Protein AF-A0A382U9W4-F1 (afdb_monomer)

Sequence (63 aa):
MKYSLDRTLGCRISDEWTFKGLKTVILENEFLQIMVLADKGADIYKIVNKKSVSFHNLHIRTI

Structure (mmCIF, N/CA/C/O backbone):
data_AF-A0A382U9W4-F1
#
_entry.id   AF-A0A382U9W4-F1
#
loop_
_atom_site.group_PDB
_atom_site.id
_atom_site.type_symbol
_atom_site.label_atom_id
_atom_site.label_alt_id
_atom_site.label_comp_id
_atom_site.label_asym_id
_atom_site.label_entity_id
_atom_site.label_seq_id
_atom_site.pdbx_PDB_ins_code
_atom_site.Cartn_x
_atom_site.Cartn_y
_atom_site.Cartn_z
_atom_site.occupancy
_atom_site.B_iso_or_equiv
_atom_site.auth_seq_id
_atom_site.auth_comp_id
_atom_site.auth_asym_id
_atom_site.auth_atom_id
_atom_site.pdbx_PDB_model_num
ATOM 1 N N . MET A 1 1 ? 7.532 -31.223 0.748 1.00 45.66 1 M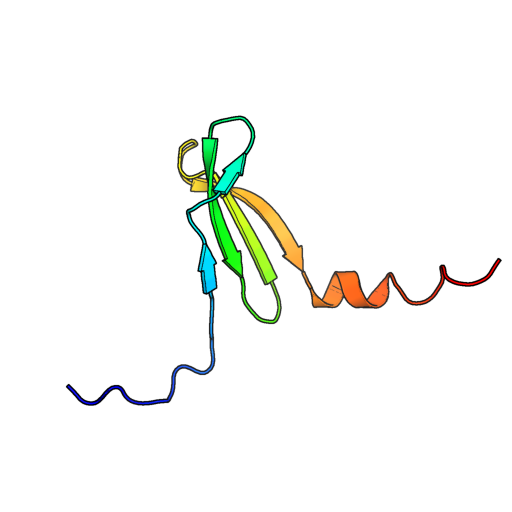ET A N 1
ATOM 2 C CA . MET A 1 1 ? 7.085 -30.205 -0.229 1.00 45.66 1 MET A CA 1
ATOM 3 C C . MET A 1 1 ? 8.319 -29.427 -0.681 1.00 45.66 1 MET A C 1
ATOM 5 O O . MET A 1 1 ? 8.905 -28.733 0.138 1.00 45.66 1 MET A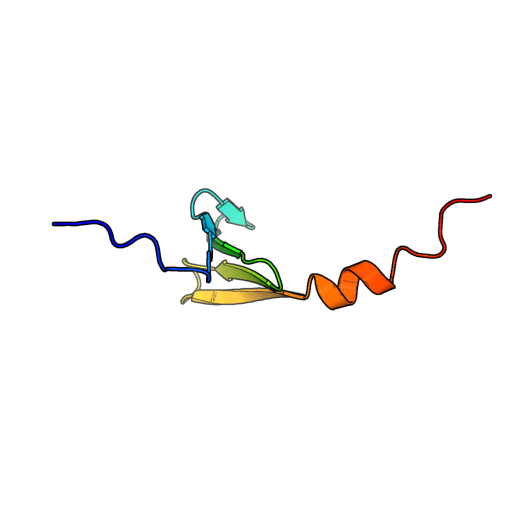 O 1
ATOM 9 N N . LYS A 1 2 ? 8.805 -29.626 -1.914 1.00 40.97 2 LYS A N 1
ATOM 10 C CA . LYS A 1 2 ? 9.943 -28.857 -2.450 1.00 40.97 2 LYS A CA 1
ATOM 11 C C . LYS A 1 2 ? 9.440 -27.452 -2.786 1.00 40.97 2 LYS A C 1
ATOM 13 O 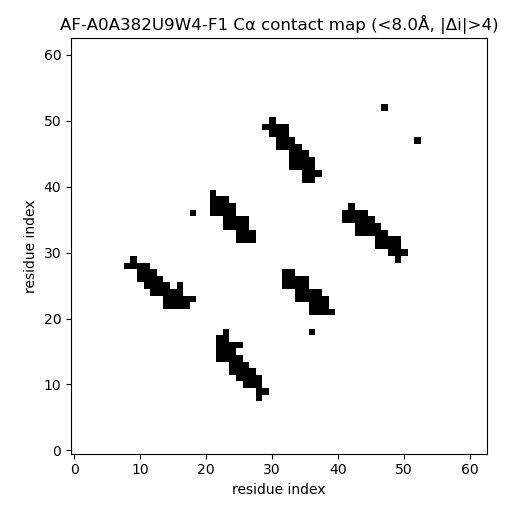O . LYS A 1 2 ? 8.594 -27.319 -3.663 1.00 40.97 2 LYS A O 1
ATOM 18 N N . TYR A 1 3 ? 9.931 -26.432 -2.084 1.00 54.25 3 TYR A N 1
ATOM 19 C CA . TYR A 1 3 ? 9.728 -25.036 -2.469 1.00 54.25 3 TYR A CA 1
ATOM 20 C C . TYR A 1 3 ? 10.503 -24.796 -3.769 1.00 54.25 3 TYR A C 1
ATOM 22 O O . TYR A 1 3 ? 11.715 -24.597 -3.758 1.00 54.25 3 TYR A O 1
ATOM 30 N N . SER A 1 4 ? 9.817 -24.920 -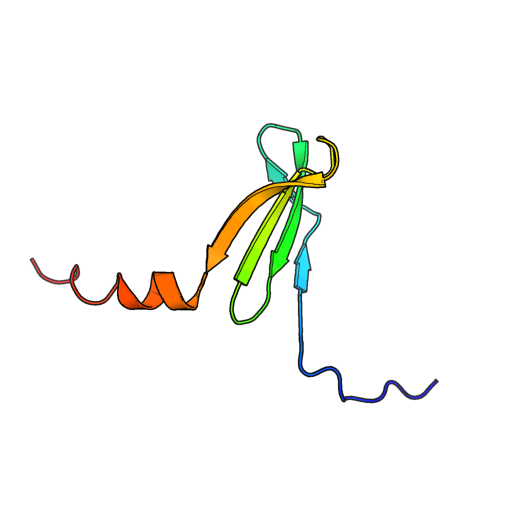4.903 1.00 53.84 4 SER A N 1
ATOM 31 C CA . SER A 1 4 ? 10.363 -24.597 -6.218 1.00 53.84 4 SER A CA 1
ATOM 32 C C . SER A 1 4 ? 10.646 -23.097 -6.285 1.00 53.84 4 SER A C 1
ATOM 34 O O . SER A 1 4 ? 9.741 -22.273 -6.153 1.00 53.84 4 SER A O 1
ATOM 36 N N . LEU A 1 5 ? 11.922 -22.777 -6.468 1.00 55.19 5 LEU A N 1
ATOM 37 C CA . LEU A 1 5 ? 12.539 -21.455 -6.421 1.00 55.19 5 LEU A CA 1
ATOM 38 C C . LEU A 1 5 ? 12.303 -20.647 -7.718 1.00 55.19 5 LEU A C 1
ATOM 40 O O . LEU A 1 5 ? 13.223 -20.024 -8.229 1.00 55.19 5 LEU A O 1
ATOM 44 N N . ASP A 1 6 ? 11.081 -20.678 -8.257 1.00 48.78 6 ASP A N 1
ATOM 45 C CA . ASP A 1 6 ? 10.714 -20.017 -9.523 1.00 48.78 6 ASP A CA 1
ATOM 46 C C . ASP A 1 6 ? 9.404 -19.214 -9.394 1.00 48.78 6 ASP A C 1
ATOM 48 O O . ASP A 1 6 ? 8.386 -19.478 -10.024 1.00 48.78 6 ASP A O 1
ATOM 52 N N . ARG A 1 7 ? 9.390 -18.231 -8.488 1.00 53.12 7 ARG A N 1
ATOM 53 C CA . ARG A 1 7 ? 8.333 -17.206 -8.416 1.00 53.12 7 ARG A CA 1
ATOM 54 C C . ARG A 1 7 ? 8.982 -15.834 -8.581 1.00 53.12 7 ARG A C 1
ATOM 56 O O . ARG A 1 7 ? 9.026 -15.037 -7.648 1.00 53.12 7 ARG A O 1
ATOM 63 N N . THR A 1 8 ? 9.514 -15.548 -9.761 1.00 56.00 8 THR A N 1
ATOM 64 C CA . THR A 1 8 ? 10.113 -14.255 -10.145 1.00 56.00 8 THR A CA 1
ATOM 65 C C . THR A 1 8 ? 9.055 -13.166 -10.384 1.00 56.00 8 THR A C 1
ATOM 67 O O . THR A 1 8 ? 9.090 -12.464 -11.383 1.00 56.00 8 THR A O 1
ATOM 70 N N . LEU A 1 9 ? 8.099 -12.996 -9.461 1.00 59.72 9 LEU A N 1
ATOM 71 C CA . LEU A 1 9 ? 7.140 -11.877 -9.439 1.00 59.72 9 LEU A CA 1
ATOM 72 C C . LEU A 1 9 ? 6.835 -11.499 -7.976 1.00 59.72 9 LEU A C 1
ATOM 74 O O . LEU A 1 9 ? 5.720 -11.658 -7.481 1.00 59.72 9 LEU A O 1
ATOM 78 N N . GLY A 1 10 ? 7.872 -11.075 -7.248 1.00 69.69 10 GLY A N 1
ATOM 79 C CA . GLY A 1 10 ? 7.841 -10.795 -5.810 1.00 69.69 10 GLY A CA 1
ATOM 80 C C . GLY A 1 10 ? 7.024 -9.556 -5.444 1.00 69.69 10 GLY A C 1
ATOM 81 O O . GLY A 1 10 ? 7.587 -8.482 -5.243 1.00 69.69 10 GLY A O 1
ATOM 82 N N . CYS A 1 11 ? 5.705 -9.714 -5.334 1.00 79.44 11 CYS A N 1
ATOM 83 C CA . CYS A 1 11 ? 4.860 -8.765 -4.617 1.00 79.44 11 CYS A CA 1
ATOM 84 C C . CYS A 1 11 ? 5.061 -8.965 -3.107 1.00 79.44 11 CYS A C 1
ATOM 86 O O . CYS A 1 11 ? 4.840 -10.061 -2.587 1.00 79.44 11 CYS A O 1
ATOM 88 N N . ARG A 1 12 ? 5.511 -7.923 -2.412 1.00 86.56 12 ARG A N 1
ATOM 89 C CA . ARG A 1 12 ? 5.594 -7.856 -0.954 1.00 86.56 12 ARG A CA 1
ATOM 90 C C . ARG A 1 12 ? 4.311 -7.242 -0.420 1.00 86.56 12 ARG A C 1
ATOM 92 O O . ARG A 1 12 ? 3.803 -6.273 -0.979 1.00 86.56 12 ARG A O 1
ATOM 99 N N . ILE A 1 13 ? 3.808 -7.828 0.656 1.00 89.06 13 ILE A N 1
ATOM 100 C CA . ILE A 1 13 ? 2.597 -7.387 1.336 1.00 89.06 13 ILE A CA 1
ATOM 101 C C . ILE A 1 13 ? 3.016 -6.847 2.700 1.00 89.06 13 ILE A C 1
ATOM 103 O O . ILE A 1 13 ? 3.814 -7.481 3.391 1.00 89.06 13 ILE A O 1
ATOM 107 N N . SER A 1 14 ? 2.502 -5.680 3.068 1.00 88.00 14 SER A N 1
ATOM 108 C CA . SER A 1 14 ? 2.670 -5.101 4.401 1.00 88.00 14 SER A CA 1
ATOM 109 C C . SER A 1 14 ? 1.314 -4.640 4.923 1.00 88.00 14 SER A C 1
ATOM 111 O O . SER A 1 14 ? 0.741 -3.694 4.384 1.00 88.00 14 SER A O 1
ATOM 113 N N . ASP A 1 15 ? 0.801 -5.310 5.951 1.00 88.44 15 ASP A N 1
ATOM 114 C CA . ASP A 1 15 ? -0.511 -5.059 6.570 1.00 88.44 15 ASP A CA 1
ATOM 115 C C . ASP A 1 15 ? -0.429 -4.352 7.937 1.00 88.44 15 ASP A C 1
ATOM 117 O O . ASP A 1 15 ? -1.447 -4.012 8.534 1.00 88.44 15 ASP A O 1
ATOM 121 N N . GLU A 1 16 ? 0.782 -4.047 8.406 1.00 89.00 16 GLU A N 1
ATOM 122 C CA . GLU A 1 16 ? 1.040 -3.358 9.681 1.00 89.00 16 GLU A CA 1
ATOM 123 C C . GLU A 1 16 ? 0.814 -1.833 9.616 1.00 89.00 16 GLU A C 1
ATOM 125 O O . GLU A 1 16 ? 1.251 -1.083 10.491 1.00 89.00 16 GLU A O 1
ATOM 130 N N . TRP A 1 17 ? 0.143 -1.344 8.572 1.00 84.94 17 TRP A N 1
ATOM 131 C CA . TRP A 1 17 ? -0.039 0.082 8.331 1.00 84.94 17 TRP A CA 1
ATOM 132 C C . TRP A 1 17 ? -1.440 0.546 8.718 1.00 84.94 17 TRP A C 1
ATOM 134 O O . TRP A 1 17 ? -2.443 -0.146 8.544 1.00 84.94 17 TRP A O 1
ATOM 144 N N . THR A 1 18 ? -1.510 1.771 9.236 1.00 89.19 18 THR A N 1
ATOM 145 C CA . THR A 1 18 ? -2.776 2.461 9.476 1.00 89.19 18 THR A CA 1
ATOM 146 C C . THR A 1 18 ? -2.749 3.834 8.820 1.00 89.19 18 THR A C 1
ATOM 148 O O . THR A 1 18 ? -1.771 4.576 8.909 1.00 89.19 18 THR A O 1
ATOM 151 N N . PHE A 1 19 ? -3.832 4.184 8.131 1.00 86.62 19 PHE A N 1
ATOM 152 C CA . PHE A 1 19 ? -4.007 5.483 7.495 1.00 86.62 19 PHE A CA 1
ATOM 153 C C . PHE A 1 19 ? -5.302 6.111 7.994 1.00 86.62 19 PHE A C 1
ATOM 155 O O . PHE A 1 19 ? -6.385 5.572 7.776 1.00 86.62 19 PHE A O 1
ATOM 162 N N . LYS A 1 20 ? -5.195 7.252 8.685 1.00 87.44 20 LYS A N 1
ATOM 163 C CA . LYS A 1 20 ? -6.339 7.940 9.319 1.00 87.44 20 LYS A CA 1
ATOM 164 C C . LYS A 1 20 ? -7.168 7.022 10.237 1.00 87.44 20 LYS A C 1
ATOM 166 O O . LYS A 1 20 ? -8.388 7.127 10.280 1.00 87.44 20 LYS A O 1
ATOM 171 N N . GLY A 1 21 ? -6.501 6.110 10.948 1.00 90.56 21 GLY A N 1
ATOM 172 C CA . GLY A 1 21 ? -7.143 5.145 11.848 1.00 90.56 21 GLY A CA 1
ATOM 173 C C . GLY A 1 21 ? -7.757 3.920 11.161 1.00 90.56 21 GLY A C 1
ATOM 174 O O . GLY A 1 21 ? -8.265 3.051 11.857 1.00 90.56 21 GLY A O 1
ATOM 175 N N . LEU A 1 22 ? -7.688 3.820 9.830 1.00 90.25 22 LEU A N 1
ATOM 176 C CA . LEU A 1 22 ? -8.113 2.639 9.076 1.00 90.25 22 LEU A CA 1
ATOM 177 C C . LEU A 1 22 ? -6.917 1.724 8.831 1.00 90.25 22 LEU A C 1
ATOM 179 O O . LEU A 1 22 ? -5.843 2.212 8.464 1.00 90.25 22 LEU A O 1
ATOM 183 N N . LYS A 1 23 ? -7.098 0.413 8.975 1.00 93.25 23 LYS A N 1
ATOM 184 C CA . LYS A 1 23 ? -6.098 -0.579 8.576 1.00 93.25 23 LYS A CA 1
ATOM 185 C C . LYS A 1 23 ? -5.859 -0.511 7.080 1.00 93.25 23 LYS A C 1
ATOM 187 O O . LYS A 1 23 ? -6.802 -0.432 6.281 1.00 93.25 23 LYS A O 1
ATOM 192 N N . THR A 1 24 ? -4.592 -0.564 6.701 1.00 94.25 24 THR A N 1
ATOM 193 C CA . THR A 1 24 ? -4.184 -0.533 5.307 1.00 94.25 24 THR A CA 1
ATOM 194 C C . THR A 1 24 ? -3.257 -1.678 4.965 1.00 94.25 24 THR A C 1
ATOM 196 O O . THR A 1 24 ? -2.488 -2.165 5.788 1.00 94.25 24 THR A O 1
ATOM 199 N N . VAL A 1 25 ? -3.349 -2.103 3.710 1.00 93.94 25 VAL A N 1
ATOM 200 C CA . VAL A 1 25 ? -2.464 -3.102 3.126 1.00 93.94 25 VAL A CA 1
ATOM 201 C C . VAL A 1 25 ? -1.701 -2.440 1.997 1.00 93.94 25 VAL A C 1
ATOM 203 O O . VAL A 1 25 ? -2.292 -1.855 1.085 1.00 93.94 25 VAL A O 1
ATOM 206 N N . ILE A 1 26 ? -0.381 -2.521 2.064 1.00 92.31 26 ILE A N 1
ATOM 207 C CA . ILE A 1 26 ? 0.510 -2.061 1.009 1.00 92.31 26 ILE A CA 1
ATOM 208 C C . ILE A 1 26 ? 0.952 -3.280 0.207 1.00 92.31 26 ILE A C 1
ATOM 210 O O . ILE A 1 26 ? 1.493 -4.236 0.760 1.00 92.31 26 ILE A O 1
ATOM 214 N N . LEU A 1 27 ? 0.707 -3.235 -1.099 1.00 91.75 27 LEU A N 1
ATOM 215 C CA . LEU A 1 27 ? 1.141 -4.229 -2.072 1.00 91.75 27 LEU A CA 1
ATOM 216 C C . LEU A 1 27 ? 2.221 -3.597 -2.939 1.00 91.75 27 LEU A C 1
ATOM 218 O O . LEU A 1 27 ? 1.967 -2.604 -3.623 1.00 91.75 27 LEU A O 1
ATOM 222 N N . GLU A 1 28 ? 3.422 -4.153 -2.915 1.00 89.88 28 GLU A N 1
ATOM 223 C CA . GLU A 1 28 ? 4.569 -3.556 -3.586 1.00 89.88 28 GLU A CA 1
ATOM 224 C C . GLU A 1 28 ? 5.338 -4.576 -4.417 1.00 89.88 28 GLU A C 1
ATOM 226 O O . GLU A 1 28 ? 5.716 -5.636 -3.930 1.00 89.88 28 GLU A O 1
ATOM 231 N N . ASN A 1 29 ? 5.641 -4.227 -5.663 1.00 89.31 29 ASN A N 1
ATOM 232 C CA . ASN A 1 29 ? 6.587 -4.959 -6.497 1.00 89.31 29 ASN A CA 1
ATOM 233 C C . ASN A 1 29 ? 7.602 -3.989 -7.130 1.00 89.31 29 ASN A C 1
ATOM 235 O O . ASN A 1 29 ? 7.690 -2.820 -6.753 1.00 89.31 29 ASN A O 1
ATOM 239 N N . GLU A 1 30 ? 8.396 -4.457 -8.089 1.00 85.44 30 GLU A N 1
ATOM 240 C CA . GLU A 1 30 ? 9.407 -3.636 -8.770 1.00 85.44 30 GLU A CA 1
ATOM 241 C C . GLU A 1 30 ? 8.819 -2.427 -9.529 1.00 85.44 30 GLU A C 1
ATOM 243 O O . GLU A 1 30 ? 9.468 -1.391 -9.654 1.00 85.44 30 GLU A O 1
ATOM 248 N N . PHE A 1 31 ? 7.573 -2.516 -9.998 1.00 86.75 31 PHE A N 1
ATOM 249 C CA . PHE A 1 31 ? 6.965 -1.525 -10.891 1.00 86.75 31 PHE A CA 1
ATOM 250 C C . PHE A 1 31 ? 5.931 -0.639 -10.204 1.00 86.75 31 PHE A C 1
ATOM 252 O O . PHE A 1 31 ? 5.788 0.532 -10.558 1.00 86.75 31 PHE A O 1
ATOM 259 N N . LEU A 1 32 ? 5.199 -1.189 -9.241 1.00 89.38 32 LEU A N 1
ATOM 260 C CA . LEU A 1 32 ? 4.018 -0.589 -8.648 1.00 89.38 32 LEU A CA 1
ATOM 261 C C . LEU A 1 32 ? 4.057 -0.697 -7.127 1.00 89.38 32 LEU A C 1
ATOM 263 O O . LEU A 1 32 ? 4.534 -1.679 -6.559 1.00 89.38 32 LEU A O 1
ATOM 267 N N . GLN A 1 33 ? 3.483 0.310 -6.485 1.00 91.25 33 GLN A N 1
ATOM 268 C CA . GLN A 1 33 ? 3.098 0.267 -5.083 1.00 91.25 33 GLN A CA 1
ATOM 269 C C . GLN A 1 33 ? 1.631 0.678 -4.981 1.00 91.25 33 GLN A C 1
ATOM 271 O O . GLN A 1 33 ? 1.240 1.732 -5.487 1.00 91.25 33 GLN A O 1
ATOM 276 N N . ILE A 1 34 ? 0.820 -0.155 -4.341 1.00 92.56 34 ILE A N 1
ATOM 277 C CA . ILE A 1 34 ? -0.618 0.041 -4.177 1.00 92.56 34 ILE A CA 1
ATOM 278 C C . ILE A 1 34 ? -0.923 0.069 -2.683 1.00 92.56 34 ILE A C 1
ATOM 280 O O . ILE A 1 34 ? -0.462 -0.793 -1.943 1.00 92.56 34 ILE A O 1
ATOM 284 N N . MET A 1 35 ? -1.703 1.052 -2.242 1.00 93.25 35 MET A N 1
ATOM 285 C CA . MET A 1 35 ? -2.220 1.133 -0.878 1.00 93.25 35 MET A CA 1
ATOM 286 C C . MET A 1 35 ? -3.723 0.893 -0.894 1.00 93.25 35 MET A C 1
ATOM 288 O O . MET A 1 35 ? -4.463 1.606 -1.575 1.00 93.25 35 MET A O 1
ATOM 292 N N . VAL A 1 36 ? -4.157 -0.085 -0.111 1.00 94.06 36 VAL A N 1
ATOM 293 C CA . VAL A 1 36 ? -5.548 -0.519 -0.003 1.00 94.06 36 VAL A CA 1
ATOM 294 C C . VAL A 1 36 ? -6.056 -0.234 1.406 1.00 94.06 36 VAL A C 1
ATOM 296 O O . VAL A 1 36 ? -5.363 -0.529 2.379 1.00 94.06 36 VAL A O 1
ATOM 299 N N . LEU A 1 37 ? -7.256 0.335 1.532 1.00 93.81 37 LEU A N 1
ATOM 300 C CA . LEU A 1 37 ? -7.935 0.546 2.814 1.00 93.81 37 LEU A CA 1
ATOM 301 C C . LEU A 1 37 ? -8.743 -0.706 3.161 1.00 93.81 37 LEU A C 1
ATOM 303 O O . LEU A 1 37 ? -9.874 -0.868 2.700 1.00 93.81 37 LEU A O 1
ATOM 307 N N . ALA A 1 38 ? -8.172 -1.590 3.976 1.00 91.69 38 ALA A N 1
ATOM 308 C CA . ALA A 1 38 ? -8.802 -2.861 4.330 1.00 91.69 38 ALA A CA 1
ATOM 309 C C . ALA A 1 38 ? -10.157 -2.649 5.024 1.00 91.69 38 ALA A C 1
ATOM 311 O O . ALA A 1 38 ? -11.149 -3.269 4.649 1.00 91.69 38 ALA A O 1
ATOM 312 N N . ASP A 1 39 ? -10.225 -1.689 5.948 1.00 91.06 39 ASP A N 1
ATOM 313 C CA . ASP A 1 39 ? -11.436 -1.413 6.733 1.00 91.06 39 ASP A CA 1
ATOM 314 C C . ASP A 1 39 ? -12.527 -0.658 5.950 1.00 91.06 39 ASP A C 1
ATOM 316 O O . ASP A 1 39 ? -13.653 -0.522 6.425 1.00 91.06 39 ASP A O 1
ATOM 320 N N . LYS A 1 40 ? -12.225 -0.170 4.739 1.00 89.88 40 LYS A N 1
ATOM 321 C CA . LYS A 1 40 ? -13.164 0.569 3.879 1.00 89.88 40 LYS A CA 1
ATOM 322 C C . LYS A 1 40 ? -13.498 -0.233 2.616 1.00 89.88 40 LYS A C 1
ATOM 324 O O . LYS A 1 40 ? -13.439 0.287 1.507 1.00 89.88 40 LYS A O 1
ATOM 329 N N . GLY A 1 41 ? -13.796 -1.521 2.784 1.00 90.62 41 GLY A N 1
ATOM 330 C CA . GLY A 1 41 ? -14.202 -2.402 1.682 1.00 90.62 41 GLY A CA 1
ATOM 331 C C . GLY A 1 41 ? -13.094 -2.698 0.667 1.00 90.62 41 GLY A C 1
ATOM 332 O O . GLY A 1 41 ? -13.400 -2.934 -0.497 1.00 90.62 41 GLY A O 1
ATOM 333 N N . ALA A 1 42 ? -11.826 -2.667 1.095 1.00 90.31 42 ALA A N 1
ATOM 334 C CA . ALA A 1 42 ? -10.654 -2.838 0.232 1.00 90.31 42 ALA A CA 1
ATOM 335 C C . ALA A 1 42 ? -10.557 -1.806 -0.913 1.00 90.31 42 ALA A C 1
ATOM 337 O O . ALA A 1 42 ? -10.062 -2.107 -1.999 1.00 90.31 42 ALA A O 1
ATOM 338 N N . ASP A 1 43 ? -11.003 -0.574 -0.656 1.00 92.56 43 ASP A N 1
ATOM 339 C CA . ASP A 1 43 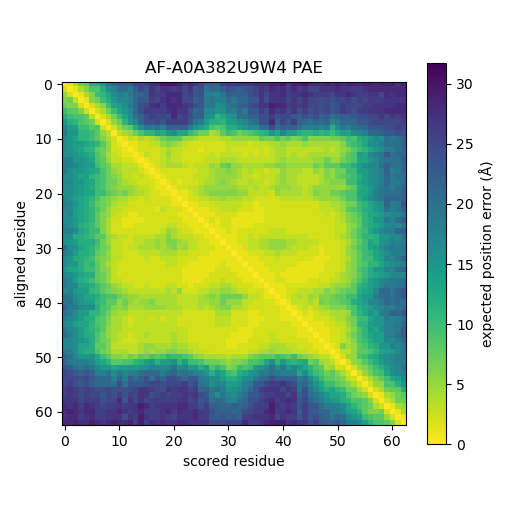? -10.879 0.542 -1.593 1.00 92.56 43 ASP A CA 1
ATOM 340 C C . ASP A 1 43 ? -9.401 0.887 -1.854 1.00 92.56 43 ASP A C 1
ATOM 342 O O . ASP A 1 43 ? -8.572 0.901 -0.933 1.00 92.56 43 ASP A O 1
ATOM 346 N N . ILE A 1 44 ? -9.059 1.179 -3.110 1.00 92.75 44 ILE A N 1
ATOM 347 C CA . ILE A 1 44 ? -7.688 1.525 -3.495 1.00 92.75 44 ILE A CA 1
ATOM 348 C C . ILE A 1 44 ? -7.477 3.010 -3.229 1.00 92.75 44 ILE A C 1
ATOM 350 O O . ILE A 1 44 ? -7.975 3.874 -3.946 1.00 92.75 44 ILE A O 1
ATOM 354 N N . TYR A 1 45 ? -6.673 3.311 -2.215 1.00 92.12 45 TYR A N 1
ATOM 355 C CA . TYR A 1 45 ? -6.376 4.688 -1.842 1.00 92.12 45 TYR A CA 1
ATOM 356 C C . TYR A 1 45 ? -5.331 5.334 -2.750 1.00 92.12 45 TYR A C 1
ATOM 358 O O . TYR A 1 45 ? -5.422 6.518 -3.075 1.00 92.12 45 TYR A O 1
ATOM 366 N N . LYS A 1 46 ? -4.294 4.577 -3.127 1.00 90.25 46 LYS A N 1
ATOM 367 C CA . LYS A 1 46 ? -3.160 5.113 -3.885 1.00 90.25 46 LYS A CA 1
ATOM 368 C C . LYS A 1 46 ? -2.537 4.049 -4.770 1.00 90.25 46 LYS A C 1
ATOM 370 O O . LYS A 1 46 ? -2.301 2.933 -4.317 1.00 90.25 46 LYS A O 1
ATOM 375 N N . ILE A 1 47 ? -2.192 4.440 -5.994 1.00 92.25 47 ILE A N 1
ATOM 376 C CA . ILE A 1 47 ? -1.373 3.653 -6.917 1.00 92.25 47 ILE A CA 1
ATOM 377 C C . ILE A 1 47 ? -0.179 4.512 -7.319 1.00 92.25 47 ILE A C 1
ATOM 379 O O . ILE A 1 47 ? -0.338 5.646 -7.767 1.00 92.25 47 ILE A O 1
ATOM 383 N N . VAL A 1 48 ? 1.022 3.976 -7.147 1.00 90.19 48 VAL A N 1
ATOM 384 C CA . VAL A 1 48 ? 2.272 4.621 -7.544 1.00 90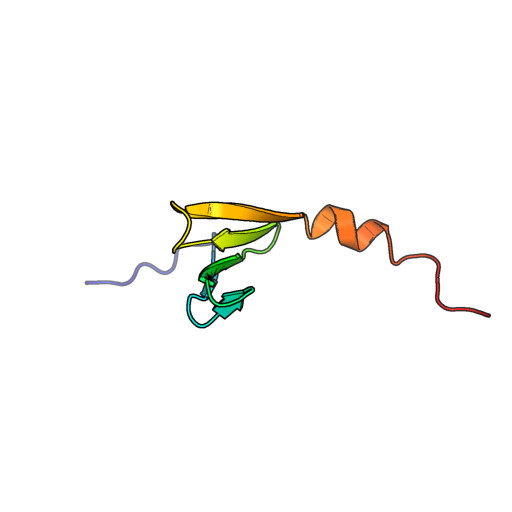.19 48 VAL A CA 1
ATOM 385 C C . VAL A 1 48 ? 2.937 3.766 -8.600 1.00 90.19 48 VAL A C 1
ATOM 387 O O . VAL A 1 48 ? 3.231 2.598 -8.359 1.00 90.19 48 VAL A O 1
ATOM 390 N N . ASN A 1 49 ? 3.216 4.368 -9.753 1.00 90.38 49 ASN A N 1
ATOM 391 C CA . ASN A 1 49 ? 4.067 3.766 -10.765 1.00 90.38 49 ASN A CA 1
ATOM 392 C C . ASN A 1 49 ? 5.517 4.198 -10.542 1.00 90.38 49 ASN A C 1
ATOM 394 O O . ASN A 1 49 ? 5.878 5.345 -10.813 1.00 90.38 49 ASN A O 1
ATOM 398 N N . LYS A 1 50 ? 6.353 3.265 -10.080 1.00 85.00 50 LYS A N 1
ATOM 399 C CA . LYS A 1 50 ? 7.766 3.509 -9.771 1.00 85.00 50 LYS A CA 1
ATOM 400 C C . LYS A 1 50 ? 8.542 3.990 -11.000 1.00 85.00 50 LYS A C 1
ATOM 402 O O . LYS A 1 50 ? 9.340 4.914 -10.885 1.00 85.00 50 LYS A O 1
ATOM 407 N N . LYS A 1 51 ? 8.230 3.465 -12.192 1.00 82.31 51 LYS A N 1
ATOM 408 C CA . LYS A 1 51 ? 8.866 3.895 -13.451 1.00 82.31 51 LYS A CA 1
ATOM 409 C C . LYS A 1 51 ? 8.496 5.326 -13.836 1.00 82.31 51 LYS A C 1
ATOM 411 O O . LYS A 1 51 ? 9.345 6.055 -14.330 1.00 82.31 51 LYS A O 1
ATOM 416 N N . SER A 1 52 ? 7.255 5.745 -13.585 1.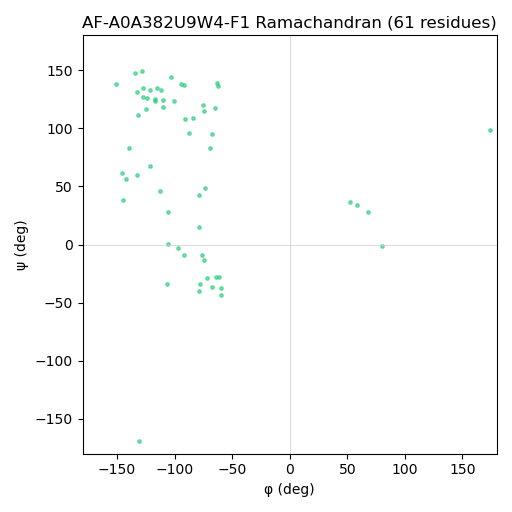00 75.31 52 SER A N 1
ATOM 417 C CA . SER A 1 52 ? 6.815 7.114 -13.888 1.00 75.31 52 SER A CA 1
ATOM 418 C C . SER A 1 52 ? 7.421 8.149 -12.938 1.00 75.31 52 SER A C 1
ATOM 420 O O . SER A 1 52 ? 7.599 9.299 -13.330 1.00 75.31 52 SER A O 1
ATOM 422 N N . VAL A 1 53 ? 7.739 7.756 -11.702 1.00 60.53 53 VAL A N 1
ATOM 423 C CA . VAL A 1 53 ? 8.337 8.648 -10.697 1.00 60.53 53 VAL A CA 1
ATOM 424 C C . VAL A 1 53 ? 9.837 8.852 -10.950 1.00 60.53 53 VAL A C 1
ATOM 426 O O . VAL A 1 53 ? 10.335 9.961 -10.767 1.00 60.53 53 VAL A O 1
ATOM 429 N N . SER A 1 54 ? 10.557 7.841 -11.451 1.00 51.81 54 SER A N 1
ATOM 430 C CA . SER A 1 54 ? 11.994 7.958 -11.756 1.00 51.81 54 SER A CA 1
ATOM 431 C C . SER A 1 54 ? 12.325 8.968 -12.863 1.00 51.81 54 SER A C 1
ATOM 433 O O . SER A 1 54 ? 13.390 9.575 -12.815 1.00 51.81 54 SER A O 1
ATOM 435 N N . PHE A 1 55 ? 11.420 9.217 -13.817 1.00 52.25 55 PHE A N 1
ATOM 436 C CA . PHE A 1 55 ? 11.634 10.233 -14.860 1.00 52.25 55 PHE A CA 1
ATOM 437 C C . PHE A 1 55 ? 11.480 11.681 -14.361 1.00 52.25 55 PHE A C 1
ATOM 439 O O . PHE A 1 55 ? 11.894 12.602 -15.058 1.00 52.25 55 PHE A O 1
ATOM 446 N N . HIS A 1 56 ? 10.928 11.908 -13.162 1.00 46.91 56 HIS A N 1
ATOM 447 C CA . HIS A 1 56 ? 10.673 13.260 -12.646 1.00 46.91 56 HIS A CA 1
ATOM 448 C C . HIS A 1 56 ? 11.761 13.792 -11.695 1.00 46.91 56 HIS A C 1
ATOM 450 O O . HIS A 1 56 ? 11.705 14.945 -11.284 1.00 46.91 56 HIS A O 1
ATOM 456 N N . ASN A 1 57 ? 12.784 12.987 -11.384 1.00 41.06 57 ASN A N 1
ATOM 457 C CA . ASN A 1 57 ? 13.894 13.370 -10.501 1.00 41.06 57 ASN A CA 1
ATOM 458 C C . ASN A 1 57 ? 15.209 13.655 -11.254 1.00 41.06 57 ASN A C 1
ATOM 460 O O . ASN A 1 57 ? 16.285 13.489 -10.685 1.00 41.06 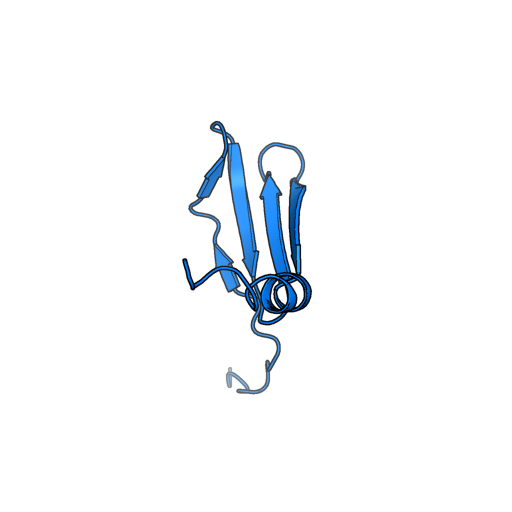57 ASN A O 1
ATOM 464 N N . LEU A 1 58 ? 15.147 14.097 -12.520 1.00 46.28 58 LEU A N 1
ATOM 465 C CA . LEU A 1 58 ? 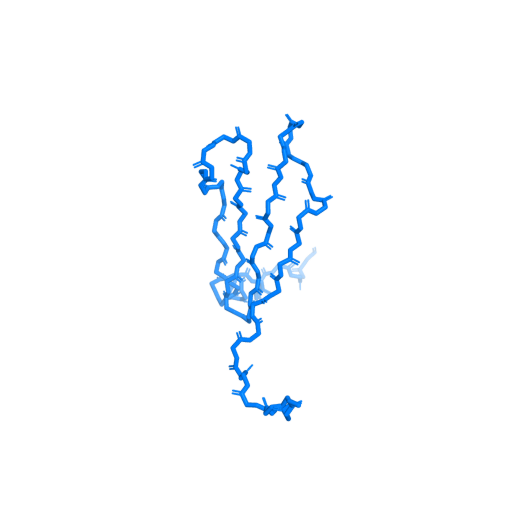16.353 14.453 -13.285 1.00 46.28 58 LEU A CA 1
ATOM 466 C C . LEU A 1 58 ? 16.758 15.938 -13.197 1.00 46.28 58 LEU A C 1
ATOM 468 O O . LEU A 1 58 ? 17.848 16.267 -13.635 1.00 46.28 58 LEU A O 1
ATOM 472 N N . HIS A 1 59 ? 15.967 16.853 -12.619 1.00 48.28 59 HIS A N 1
ATOM 473 C CA . HIS A 1 59 ? 16.294 18.288 -12.743 1.00 48.28 59 HIS A CA 1
ATOM 474 C C . HIS A 1 59 ? 15.987 19.183 -11.536 1.00 48.28 59 HIS A C 1
ATOM 476 O O . HIS A 1 59 ? 15.601 20.330 -11.717 1.00 48.28 59 HIS A O 1
ATOM 482 N N . ILE A 1 60 ? 16.192 18.727 -10.295 1.00 45.91 60 ILE A N 1
ATOM 483 C CA . ILE A 1 60 ? 16.172 19.665 -9.151 1.00 45.91 60 ILE A CA 1
ATOM 484 C C . ILE A 1 60 ? 17.225 19.304 -8.095 1.00 45.91 60 ILE A C 1
ATOM 486 O O . ILE A 1 60 ? 16.938 19.085 -6.922 1.00 45.91 60 ILE A O 1
ATOM 490 N N . ARG A 1 61 ? 18.486 19.227 -8.522 1.00 46.22 61 ARG A N 1
ATOM 491 C CA . ARG A 1 61 ? 19.649 19.440 -7.650 1.00 46.22 61 ARG A CA 1
ATOM 492 C C . ARG A 1 61 ? 20.691 20.243 -8.414 1.00 46.22 61 ARG A C 1
ATOM 494 O O . ARG A 1 61 ? 21.569 19.653 -9.027 1.00 46.22 61 ARG A O 1
ATOM 501 N N . THR A 1 62 ? 20.528 21.562 -8.423 1.00 40.62 62 THR A N 1
ATOM 502 C CA . THR A 1 62 ? 21.573 22.608 -8.443 1.00 40.62 62 THR A CA 1
ATOM 503 C C . THR A 1 62 ? 20.847 23.943 -8.601 1.00 40.62 62 THR A C 1
ATOM 505 O O . THR A 1 62 ? 20.416 24.260 -9.705 1.00 40.62 62 THR A O 1
ATOM 508 N N . ILE A 1 63 ? 20.636 24.648 -7.490 1.00 47.47 63 ILE A N 1
ATOM 509 C CA . ILE A 1 63 ? 21.012 26.051 -7.234 1.00 47.47 63 ILE A CA 1
ATOM 510 C C . ILE A 1 63 ? 20.841 26.321 -5.739 1.00 47.47 63 ILE A C 1
ATOM 512 O O . ILE A 1 63 ? 19.870 25.785 -5.160 1.00 47.47 63 ILE A O 1
#

Nearest PDB structures (foldseek):
  7yis-assembly1_A  TM=5.044E-01  e=3.438E+00  Homo sapiens
  2d9y-assembly1_A  TM=4.579E-01  e=4.896E+00  Homo sapiens
  2yry-assembly1_A  TM=3.942E-01  e=6.575E+00  Homo sapiens
  9g8n-assembly1_G  TM=5.511E-01  e=9.933E+00  Homo sapiens

Foldseek 3Di:
DDPDPPPVWDWDWDQVDDDPNFTWIWTDTPFWIWIFRPRVVRDTPDIDGPVVVVVVPPDPPDD

Radius of gyration: 16.12 Å; Cα contacts (8 Å, |Δi|>4): 90; chains: 1; bounding box: 36×56×27 Å

Mean predicted aligned error: 10.76 Å

Solvent-accessible surface area (backbone atoms only — not comparable to full-atom values): 4058 Å² total; per-residue (Å²): 134,86,82,75,92,79,72,96,71,68,66,47,78,45,65,92,40,67,57,97,86,34,45,23,37,37,43,34,45,92,52,40,39,36,35,27,31,55,75,61,83,57,39,77,76,44,78,42,52,48,68,70,54,62,72,70,71,80,81,86,86,87,134

Secondary structure (DSSP, 8-state):
----S------EEEEEEEETTEEEEEEE-SSEEEEEEGGGTTEEEEEEEHHHHHTTSSS-S--

Organism: NCBI:txid408172

pLDDT: mean 76.54, std 18.98, range [40.62, 94.25]